Protein AF-A0A2N1M4C9-F1 (afdb_monomer)

Structure (mmCIF, N/CA/C/O backbone):
data_AF-A0A2N1M4C9-F1
#
_entry.id   AF-A0A2N1M4C9-F1
#
loop_
_atom_site.group_PDB
_atom_site.id
_atom_site.type_symbol
_atom_site.label_atom_id
_atom_site.label_alt_id
_atom_site.label_comp_id
_atom_site.label_asym_id
_atom_site.label_entity_id
_atom_site.label_seq_id
_atom_site.pdbx_PDB_ins_code
_atom_site.Cartn_x
_atom_site.Cartn_y
_atom_site.Cartn_z
_atom_site.occupancy
_atom_site.B_iso_or_equiv
_atom_site.auth_seq_id
_atom_site.auth_comp_id
_atom_site.auth_asym_id
_atom_site.auth_atom_id
_atom_site.pdbx_PDB_model_num
ATOM 1 N N .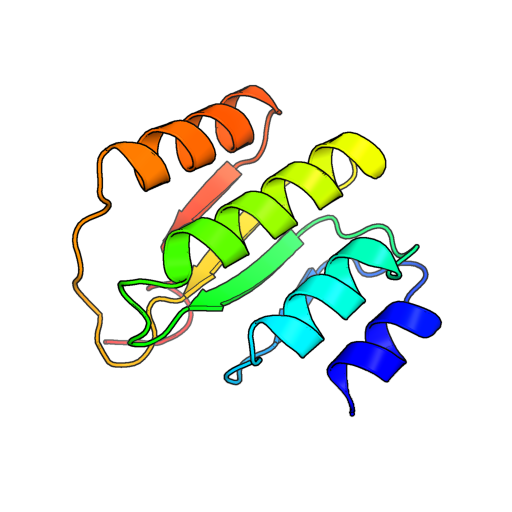 GLN A 1 1 ? -10.123 7.154 -13.883 1.00 76.69 1 GLN A N 1
ATOM 2 C CA . GLN A 1 1 ? -11.434 7.611 -13.347 1.00 76.69 1 GLN A CA 1
ATOM 3 C C . GLN A 1 1 ? -11.955 6.697 -12.237 1.00 76.69 1 GLN A C 1
ATOM 5 O O . GLN A 1 1 ? -12.264 7.217 -11.176 1.00 76.69 1 GLN A O 1
ATOM 10 N N . LEU A 1 2 ? -11.979 5.369 -12.429 1.00 88.06 2 LEU A N 1
ATOM 11 C CA . LEU A 1 2 ? -12.480 4.394 -11.443 1.00 88.06 2 LEU A CA 1
ATOM 12 C C . LEU A 1 2 ? -11.906 4.570 -10.025 1.00 88.06 2 LEU A C 1
ATOM 14 O O . LEU A 1 2 ? -12.661 4.720 -9.073 1.00 88.06 2 LEU A O 1
ATOM 18 N N . VAL A 1 3 ? -10.580 4.605 -9.890 1.00 89.69 3 VAL A N 1
ATOM 19 C CA . VAL A 1 3 ? -9.898 4.687 -8.586 1.00 89.69 3 VAL A CA 1
ATOM 20 C C . VAL A 1 3 ? -10.243 5.976 -7.832 1.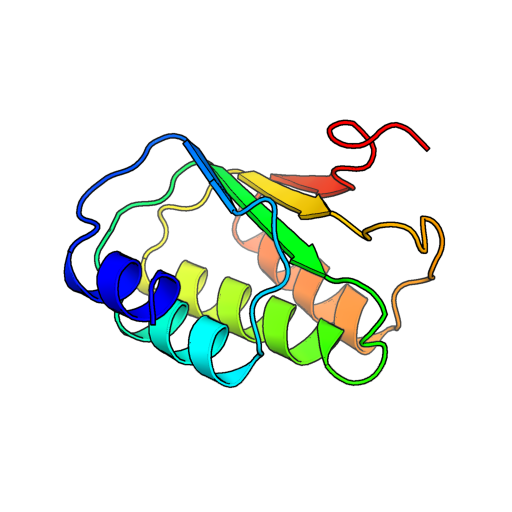00 89.69 3 VAL A C 1
ATOM 22 O O . VAL A 1 3 ? -10.482 5.950 -6.630 1.00 89.69 3 VAL A O 1
ATOM 25 N N . LYS A 1 4 ? -10.386 7.100 -8.544 1.00 91.19 4 LYS A N 1
ATOM 26 C CA . LYS A 1 4 ? -10.842 8.366 -7.948 1.00 91.19 4 LYS A CA 1
ATOM 27 C C . LYS A 1 4 ? -12.285 8.264 -7.450 1.00 91.19 4 LYS A C 1
ATOM 29 O O . LYS A 1 4 ? -12.579 8.713 -6.348 1.00 91.19 4 LYS A O 1
ATOM 34 N N . THR A 1 5 ? -13.165 7.628 -8.227 1.00 91.31 5 THR A N 1
ATOM 35 C CA . THR A 1 5 ? -14.544 7.350 -7.803 1.00 91.31 5 THR A CA 1
ATOM 36 C C . THR A 1 5 ? -14.571 6.469 -6.558 1.00 91.31 5 THR A C 1
ATOM 38 O O . THR A 1 5 ? -15.275 6.802 -5.611 1.00 91.31 5 THR A O 1
ATOM 41 N N . LEU A 1 6 ? -13.766 5.402 -6.501 1.00 90.25 6 LEU A N 1
ATOM 42 C CA . LEU A 1 6 ? -13.637 4.588 -5.289 1.00 90.25 6 LEU A CA 1
ATOM 43 C C . LEU A 1 6 ? -13.197 5.450 -4.100 1.00 90.25 6 LEU A C 1
ATOM 45 O O . LEU A 1 6 ? -13.854 5.421 -3.069 1.00 90.25 6 LEU A O 1
ATOM 49 N N . GLY A 1 7 ? -12.177 6.295 -4.261 1.00 89.50 7 GLY A N 1
ATOM 50 C CA . GLY A 1 7 ? -11.723 7.199 -3.199 1.00 89.50 7 GLY A CA 1
ATOM 51 C C . GLY A 1 7 ? -12.829 8.111 -2.653 1.00 89.50 7 GLY A C 1
ATOM 52 O O . GLY A 1 7 ? -12.870 8.378 -1.460 1.00 89.50 7 GLY A O 1
ATOM 53 N N . ASN A 1 8 ? -13.779 8.534 -3.484 1.00 92.56 8 ASN A N 1
ATOM 54 C CA . ASN A 1 8 ? -14.862 9.414 -3.041 1.00 92.56 8 ASN A CA 1
ATOM 55 C C . ASN A 1 8 ? -15.988 8.695 -2.281 1.00 92.56 8 ASN A C 1
ATOM 57 O O . ASN A 1 8 ? -16.678 9.333 -1.488 1.00 92.56 8 ASN A O 1
ATOM 61 N N . TYR A 1 9 ? -16.203 7.400 -2.535 1.00 91.00 9 TYR A N 1
ATOM 62 C CA . TYR A 1 9 ? -17.403 6.684 -2.075 1.00 91.00 9 TYR A CA 1
ATOM 63 C C . TYR A 1 9 ? -17.123 5.458 -1.197 1.00 91.00 9 TYR A C 1
ATOM 65 O O . TYR A 1 9 ? -18.051 4.921 -0.589 1.00 91.00 9 TYR A O 1
ATOM 73 N N . LEU A 1 10 ? -15.875 4.992 -1.112 1.00 89.81 10 LEU A N 1
ATOM 74 C CA . LEU A 1 10 ? -15.521 3.850 -0.275 1.00 89.81 10 LEU A CA 1
ATOM 75 C C . LEU A 1 10 ? -15.596 4.242 1.208 1.00 89.81 10 LEU A C 1
ATOM 77 O O . LEU A 1 10 ? -14.845 5.103 1.655 1.00 89.81 10 LEU A O 1
ATOM 81 N N . ASN A 1 11 ? -16.470 3.584 1.976 1.00 84.38 11 ASN A N 1
ATOM 82 C CA . ASN A 1 11 ? -16.645 3.837 3.417 1.00 84.38 11 ASN A CA 1
ATOM 83 C C . ASN A 1 11 ? -16.072 2.720 4.304 1.00 84.38 11 ASN A C 1
ATOM 85 O O . ASN A 1 11 ? -15.524 2.977 5.375 1.00 84.38 11 ASN A O 1
ATOM 89 N N . PHE A 1 12 ? -16.180 1.466 3.876 1.00 84.00 12 PHE A N 1
ATOM 90 C CA . PHE A 1 12 ? -15.585 0.328 4.570 1.00 84.00 12 PHE A CA 1
ATOM 91 C C . PHE A 1 12 ? -15.372 -0.803 3.579 1.00 84.00 12 PHE A C 1
ATOM 93 O O . PHE A 1 12 ? -16.304 -1.175 2.866 1.00 84.00 12 PHE A O 1
ATOM 100 N N . VAL A 1 13 ? -14.165 -1.359 3.568 1.00 86.00 13 VAL A N 1
ATOM 101 C CA . VAL A 1 13 ? -13.854 -2.587 2.844 1.00 86.00 13 VAL A CA 1
ATOM 102 C C . VAL A 1 13 ? -12.864 -3.391 3.676 1.00 86.00 13 VAL A C 1
ATOM 104 O O . VAL A 1 13 ? -11.787 -2.919 4.031 1.00 86.00 13 VAL A O 1
ATOM 107 N N . GLU A 1 14 ? -13.227 -4.633 3.984 1.00 89.00 14 GLU A N 1
ATOM 108 C CA . GLU A 1 14 ? -12.340 -5.536 4.716 1.00 89.00 14 GLU A CA 1
ATOM 109 C C . GLU A 1 14 ? -11.110 -5.923 3.882 1.00 89.00 14 GLU A C 1
ATOM 111 O O . GLU A 1 14 ? -9.996 -5.970 4.404 1.00 89.00 14 GLU A O 1
ATOM 116 N N . TYR A 1 15 ? -11.308 -6.126 2.580 1.00 90.50 15 TYR A N 1
ATOM 117 C CA . TYR A 1 15 ? -10.275 -6.529 1.637 1.00 90.50 15 TYR A CA 1
ATOM 118 C C . TYR A 1 15 ? -10.396 -5.772 0.316 1.00 90.50 15 TYR A C 1
ATOM 120 O O . TYR A 1 15 ? -11.371 -5.957 -0.412 1.00 90.50 15 TYR A O 1
ATOM 128 N N . LEU A 1 16 ? -9.411 -4.929 0.008 1.00 91.19 16 LEU A N 1
ATOM 129 C CA . LEU A 1 16 ? -9.318 -4.241 -1.275 1.00 91.19 16 LEU A CA 1
ATOM 130 C C . LEU A 1 16 ? -8.113 -4.764 -2.053 1.00 91.19 16 LEU A C 1
ATOM 132 O O . LEU A 1 16 ? -6.973 -4.631 -1.611 1.00 91.19 16 LEU A O 1
ATOM 136 N N . PHE A 1 17 ? -8.371 -5.306 -3.237 1.00 88.81 17 PHE A N 1
ATOM 137 C CA . PHE A 1 17 ? -7.345 -5.624 -4.219 1.00 88.81 17 PHE A CA 1
ATOM 138 C C . PHE A 1 17 ? -7.756 -5.014 -5.556 1.00 88.81 17 PHE A C 1
ATOM 140 O O . PHE A 1 17 ? -8.859 -5.261 -6.042 1.00 88.81 17 PHE A O 1
ATOM 147 N N . LEU A 1 18 ? -6.891 -4.162 -6.099 1.00 84.50 18 LEU A N 1
ATOM 148 C CA . LEU A 1 18 ? -7.068 -3.551 -7.409 1.00 84.50 18 LEU A CA 1
ATOM 149 C C . LEU A 1 18 ? -6.035 -4.181 -8.339 1.00 84.50 18 LEU A C 1
ATOM 151 O O . LEU A 1 18 ? -4.888 -3.748 -8.373 1.00 84.50 18 LEU A O 1
ATOM 155 N N . ASP A 1 19 ? -6.459 -5.238 -9.026 1.00 83.19 19 ASP A N 1
ATOM 156 C CA . ASP A 1 19 ? -5.617 -6.065 -9.895 1.00 83.19 19 ASP A CA 1
ATOM 157 C C . ASP A 1 19 ? -5.413 -5.427 -11.277 1.00 83.19 19 ASP A C 1
ATOM 159 O O . ASP A 1 19 ? -5.857 -5.920 -12.313 1.00 83.19 19 ASP A O 1
ATOM 163 N N . PHE A 1 20 ? -4.889 -4.207 -11.271 1.00 83.88 20 PHE A N 1
ATOM 164 C CA . PHE A 1 20 ? -4.551 -3.449 -12.466 1.00 83.88 20 PHE A CA 1
ATOM 165 C C . PHE A 1 20 ? -3.616 -2.298 -12.094 1.00 83.88 20 PHE A C 1
ATOM 167 O O . PHE A 1 20 ? -3.639 -1.793 -10.970 1.00 83.88 20 PHE A O 1
ATOM 174 N N . HIS A 1 21 ? -2.832 -1.833 -13.066 1.00 84.31 21 HIS A N 1
ATOM 175 C CA . HIS A 1 21 ? -1.962 -0.677 -12.884 1.00 84.31 21 HIS A CA 1
ATOM 176 C C . HIS A 1 21 ? -2.766 0.608 -12.599 1.00 84.31 21 HIS A C 1
ATOM 178 O O . HIS A 1 21 ? -3.719 0.945 -13.311 1.00 84.31 21 HIS A O 1
ATOM 184 N N . ILE A 1 22 ? -2.357 1.346 -11.565 1.00 89.00 22 ILE A N 1
ATOM 185 C CA . ILE A 1 22 ? -2.934 2.633 -11.170 1.00 89.00 22 ILE A CA 1
ATOM 186 C C . ILE A 1 22 ? -1.834 3.678 -11.260 1.00 89.00 22 ILE A C 1
ATOM 188 O O . ILE A 1 22 ? -0.872 3.594 -10.508 1.00 89.00 22 ILE A O 1
ATOM 192 N N . ASP A 1 23 ? -2.025 4.693 -12.100 1.00 90.50 23 ASP A N 1
ATOM 193 C CA . ASP A 1 23 ? -1.077 5.799 -12.202 1.00 90.50 23 ASP A CA 1
ATOM 194 C C . ASP A 1 23 ? -0.912 6.538 -10.861 1.00 90.50 23 ASP A C 1
ATOM 196 O O . ASP A 1 23 ? -1.870 6.689 -10.087 1.00 90.50 23 ASP A O 1
ATOM 200 N N . LEU A 1 24 ? 0.291 7.063 -10.616 1.00 91.56 24 LEU A N 1
ATOM 201 C CA . LEU A 1 24 ? 0.656 7.696 -9.349 1.00 91.56 24 LEU A CA 1
ATOM 202 C C . LEU A 1 24 ? -0.306 8.824 -8.932 1.00 91.56 24 LEU A C 1
ATOM 204 O O . LEU A 1 24 ? -0.661 8.927 -7.758 1.00 91.56 24 LEU A O 1
ATOM 208 N N . PHE A 1 25 ? -0.797 9.638 -9.875 1.00 93.44 25 PHE A N 1
ATOM 209 C CA . PHE A 1 25 ? -1.732 10.729 -9.570 1.00 93.44 25 PHE A CA 1
ATOM 210 C C . PHE A 1 25 ? -3.104 10.213 -9.127 1.00 93.44 25 PHE A C 1
ATOM 212 O O . PHE A 1 25 ? -3.730 10.768 -8.218 1.00 93.44 25 PHE A O 1
ATOM 219 N N . SER A 1 26 ? -3.616 9.165 -9.771 1.00 93.69 26 SER A N 1
ATOM 220 C CA . SER A 1 26 ? -4.854 8.508 -9.350 1.00 93.69 26 SER A CA 1
ATOM 221 C C . SER A 1 26 ? -4.692 7.808 -8.000 1.00 93.69 26 SER A C 1
ATOM 223 O O . SER A 1 26 ? -5.617 7.862 -7.186 1.00 93.69 26 SER A O 1
ATOM 225 N N . PHE A 1 27 ? -3.530 7.208 -7.740 1.00 94.00 27 PHE A N 1
ATOM 226 C CA . PHE A 1 27 ? -3.210 6.554 -6.472 1.00 94.00 27 PHE A CA 1
ATOM 227 C C . PHE A 1 27 ? -3.088 7.552 -5.312 1.00 94.00 27 PHE A C 1
ATOM 229 O O . PHE A 1 27 ? -3.687 7.368 -4.248 1.00 94.00 27 PHE A O 1
ATOM 236 N N . GLU A 1 28 ? -2.386 8.664 -5.532 1.00 95.25 28 GLU A N 1
ATOM 237 C CA . GLU A 1 28 ? -2.308 9.778 -4.588 1.00 95.25 28 GLU A CA 1
ATOM 238 C C . GLU A 1 28 ? -3.705 10.331 -4.282 1.00 95.25 28 GLU A C 1
ATOM 240 O O . GLU A 1 28 ? -4.069 10.533 -3.122 1.00 95.25 28 GLU A O 1
ATOM 245 N N . TYR A 1 29 ? -4.521 10.558 -5.316 1.00 96.00 29 TYR A N 1
ATOM 246 C CA . TYR A 1 29 ? -5.882 11.047 -5.119 1.00 96.00 2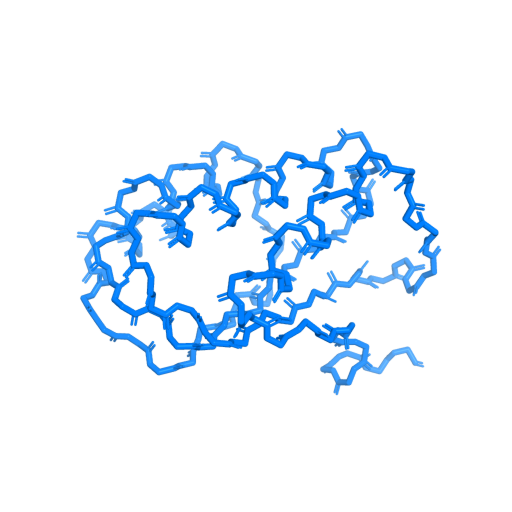9 TYR A CA 1
ATOM 247 C C . TYR A 1 29 ? -6.700 10.077 -4.263 1.00 96.00 29 TYR A C 1
ATOM 249 O O . TYR A 1 29 ? -7.404 10.511 -3.352 1.00 96.00 29 TYR A O 1
ATOM 257 N N . PHE A 1 30 ? -6.608 8.775 -4.536 1.00 94.62 30 PHE A N 1
ATOM 258 C CA . PHE A 1 30 ? -7.308 7.761 -3.756 1.00 94.62 30 PHE A CA 1
ATOM 259 C C . PHE A 1 30 ? -6.878 7.779 -2.293 1.00 94.62 30 PHE A C 1
ATOM 261 O O . PHE A 1 30 ? -7.729 7.925 -1.424 1.00 94.62 30 PHE A O 1
ATOM 268 N N . THR A 1 31 ? -5.579 7.711 -2.011 1.00 94.00 31 THR A N 1
ATOM 269 C CA . THR A 1 31 ? -5.065 7.688 -0.630 1.00 94.00 31 THR A CA 1
ATOM 270 C C . THR A 1 31 ? -5.376 8.960 0.155 1.00 94.00 31 THR A C 1
ATOM 272 O O . THR A 1 31 ? -5.557 8.893 1.365 1.00 94.00 31 THR A O 1
ATOM 275 N N . LYS A 1 32 ? -5.494 10.115 -0.510 1.00 93.44 32 LYS A N 1
ATOM 276 C CA . LYS A 1 32 ? -5.880 11.379 0.139 1.00 93.44 32 LYS A CA 1
ATOM 277 C C . LYS A 1 32 ? -7.379 11.514 0.406 1.00 93.44 32 LYS A C 1
ATOM 279 O O . LYS A 1 32 ? -7.757 12.174 1.370 1.00 93.44 32 LYS A O 1
ATOM 284 N N . ASN A 1 33 ? -8.230 10.971 -0.465 1.00 93.12 33 ASN A N 1
ATOM 285 C CA . ASN A 1 33 ? -9.679 11.211 -0.409 1.00 93.12 33 ASN A CA 1
ATOM 286 C C . ASN A 1 33 ? -10.477 10.026 0.145 1.00 93.12 33 ASN A C 1
ATOM 288 O O . ASN A 1 33 ? -11.575 10.238 0.658 1.00 93.12 33 ASN A O 1
ATOM 292 N N . CYS A 1 34 ? -9.932 8.807 0.075 1.00 90.88 34 CYS A N 1
ATOM 293 C CA . CYS A 1 34 ? -10.564 7.602 0.597 1.00 90.88 34 CYS A CA 1
ATOM 294 C C . CYS A 1 34 ? -10.787 7.735 2.100 1.00 90.88 34 CYS A C 1
ATOM 296 O O . CYS A 1 34 ? -9.857 7.653 2.893 1.00 90.88 34 CYS A O 1
ATOM 298 N N . ARG A 1 35 ? -12.049 7.904 2.500 1.00 85.19 35 ARG A N 1
ATOM 299 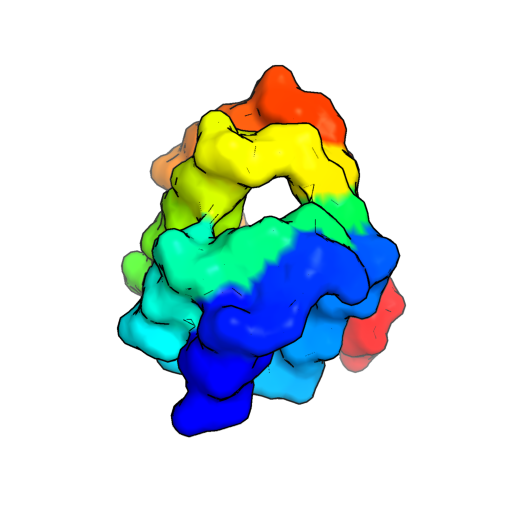C CA . ARG A 1 35 ? -12.464 7.866 3.913 1.00 85.19 35 ARG A CA 1
ATOM 300 C C . ARG A 1 35 ? -12.719 6.448 4.407 1.00 85.19 35 ARG A C 1
ATOM 302 O O . ARG A 1 35 ? -13.050 6.258 5.575 1.00 85.19 35 ARG A O 1
ATOM 309 N N . GLY A 1 36 ? -12.594 5.474 3.512 1.00 81.44 36 GLY A N 1
ATOM 310 C CA . GLY A 1 36 ? -12.876 4.087 3.794 1.00 81.44 36 GLY A CA 1
ATOM 311 C C . GLY A 1 36 ? -11.871 3.501 4.764 1.00 81.44 36 GLY A C 1
ATOM 312 O O . GLY A 1 36 ? -10.678 3.741 4.627 1.00 81.44 36 GLY A O 1
ATOM 313 N N . ASN A 1 37 ? -12.345 2.706 5.720 1.00 86.50 37 ASN A N 1
ATOM 314 C CA . ASN A 1 37 ? -11.469 1.893 6.559 1.00 86.50 37 ASN A CA 1
ATOM 315 C C . ASN A 1 37 ? -11.058 0.637 5.784 1.00 86.50 37 ASN A C 1
ATOM 317 O O . ASN A 1 37 ? -11.900 -0.232 5.541 1.00 86.50 37 ASN A O 1
ATOM 321 N N . LEU A 1 38 ? -9.783 0.556 5.404 1.00 91.88 38 LEU A N 1
ATOM 322 C CA . LEU A 1 38 ? -9.194 -0.593 4.720 1.00 91.88 38 LEU A CA 1
ATOM 323 C C . LEU A 1 38 ? -8.444 -1.448 5.736 1.00 91.88 38 LEU A C 1
ATOM 325 O O . LEU A 1 38 ? -7.452 -0.994 6.290 1.00 91.88 38 LEU A O 1
ATOM 329 N N . LYS A 1 39 ? -8.876 -2.693 5.973 1.00 93.00 39 LYS A N 1
ATOM 330 C CA . LYS A 1 39 ? -8.125 -3.611 6.854 1.00 93.00 39 LYS A CA 1
ATOM 331 C C . LYS A 1 39 ? -6.982 -4.309 6.121 1.00 93.00 39 LYS A C 1
ATOM 333 O O . LYS A 1 39 ? -5.876 -4.405 6.657 1.00 93.00 39 LYS A O 1
ATOM 338 N N . LYS A 1 40 ? -7.249 -4.796 4.909 1.00 93.38 40 LYS A N 1
ATOM 339 C CA . LYS A 1 40 ? -6.267 -5.427 4.024 1.00 93.38 40 LYS A CA 1
ATOM 340 C C . LYS A 1 40 ? -6.306 -4.750 2.661 1.00 93.38 40 LYS A C 1
ATOM 342 O O . LYS A 1 40 ? -7.374 -4.634 2.060 1.00 93.38 40 LYS A O 1
ATOM 347 N N . TRP A 1 41 ? -5.143 -4.322 2.189 1.00 93.12 41 TRP A N 1
ATOM 348 C CA . TRP A 1 41 ? -4.987 -3.666 0.898 1.00 93.12 41 TRP A CA 1
ATOM 349 C C . TRP A 1 41 ? -3.832 -4.303 0.136 1.00 93.12 41 TRP A C 1
ATOM 351 O O . TRP A 1 41 ? -2.744 -4.447 0.688 1.00 93.12 41 TRP A O 1
ATOM 361 N N . ILE A 1 42 ? -4.068 -4.705 -1.110 1.00 90.81 42 ILE A N 1
ATOM 362 C CA . ILE A 1 42 ? -2.995 -5.077 -2.031 1.00 90.81 42 ILE A CA 1
ATOM 363 C C . ILE A 1 42 ? -2.859 -4.011 -3.104 1.00 90.81 42 ILE A C 1
ATOM 365 O O . ILE A 1 42 ? -3.850 -3.614 -3.725 1.00 90.81 42 ILE A O 1
ATOM 369 N N . ILE A 1 43 ? -1.621 -3.569 -3.293 1.00 89.44 43 ILE A N 1
ATOM 370 C CA . ILE A 1 43 ? -1.237 -2.581 -4.294 1.00 89.44 43 ILE A CA 1
ATOM 371 C C . ILE A 1 43 ? -0.417 -3.250 -5.383 1.00 89.44 43 ILE A C 1
ATOM 373 O O . ILE A 1 43 ? 0.373 -4.149 -5.106 1.00 89.44 43 ILE A O 1
ATOM 377 N N . TYR A 1 44 ? -0.612 -2.783 -6.607 1.00 86.06 44 TYR A N 1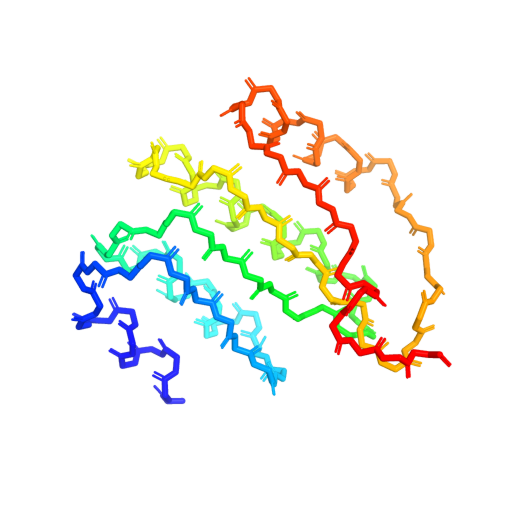
ATOM 378 C CA . TYR A 1 44 ? 0.112 -3.243 -7.775 1.00 86.06 44 TYR A CA 1
ATOM 379 C C . TYR A 1 44 ? 1.170 -2.202 -8.150 1.00 86.06 44 TYR A C 1
ATOM 381 O O . TYR A 1 44 ? 0.829 -1.051 -8.424 1.00 86.06 44 TYR A O 1
ATOM 389 N N . ILE A 1 45 ? 2.445 -2.592 -8.100 1.00 81.44 45 ILE A N 1
ATOM 390 C CA . ILE A 1 45 ? 3.610 -1.756 -8.407 1.00 81.44 45 ILE A CA 1
ATOM 391 C C . ILE A 1 45 ? 4.443 -2.498 -9.464 1.00 81.44 45 ILE A C 1
ATOM 393 O O . ILE A 1 45 ? 5.322 -3.289 -9.132 1.00 81.44 45 ILE A O 1
ATOM 397 N N . GLU A 1 46 ? 4.160 -2.251 -10.742 1.00 74.31 46 GLU A N 1
ATOM 398 C CA . GLU A 1 46 ? 4.875 -2.847 -11.881 1.00 74.31 46 GLU A CA 1
ATOM 399 C C . GLU A 1 46 ? 5.813 -1.829 -12.526 1.00 74.31 46 GLU A C 1
ATOM 401 O O . GLU A 1 46 ? 5.378 -0.725 -12.828 1.00 74.31 46 GLU A O 1
ATOM 406 N N . GLY A 1 47 ? 7.071 -2.206 -12.783 1.00 65.00 47 GLY A N 1
ATOM 407 C CA . GLY A 1 47 ? 7.967 -1.527 -13.737 1.00 65.00 47 GLY A CA 1
ATOM 408 C C . GLY A 1 47 ? 8.383 -0.079 -13.430 1.00 65.00 47 GLY A C 1
ATOM 409 O O . GLY A 1 47 ? 9.206 0.475 -14.151 1.00 65.00 47 GLY A O 1
ATOM 410 N N . GLU A 1 48 ? 7.859 0.548 -12.378 1.00 64.94 48 GLU A N 1
ATOM 411 C CA . GLU A 1 48 ? 8.115 1.958 -12.074 1.00 64.94 48 GLU A CA 1
ATOM 412 C C . GLU A 1 48 ? 9.198 2.134 -11.002 1.00 64.94 48 GLU A C 1
ATOM 414 O O . GLU A 1 48 ? 8.905 2.672 -9.937 1.00 64.94 48 GLU A O 1
ATOM 419 N N . GLU A 1 49 ? 10.436 1.680 -11.256 1.00 70.25 49 GLU A N 1
ATOM 420 C CA . GLU A 1 49 ? 11.581 1.787 -10.319 1.00 70.25 49 GLU A CA 1
ATOM 421 C C . GLU A 1 49 ? 11.662 3.149 -9.613 1.00 70.25 49 GLU A C 1
ATOM 423 O O . GLU A 1 49 ? 11.771 3.208 -8.387 1.00 70.25 49 GLU A O 1
ATOM 428 N N . ASP A 1 50 ? 11.494 4.231 -10.373 1.00 78.06 50 ASP A N 1
ATOM 429 C CA . ASP A 1 50 ? 11.566 5.600 -9.861 1.00 78.06 50 ASP A CA 1
ATOM 430 C C . ASP A 1 50 ? 10.347 6.021 -9.017 1.00 78.06 50 ASP A C 1
ATOM 432 O O . ASP A 1 50 ? 10.455 6.931 -8.195 1.00 78.06 50 ASP A O 1
ATOM 436 N N . LEU A 1 51 ? 9.184 5.379 -9.187 1.00 87.75 51 LEU A N 1
ATOM 437 C CA . LEU A 1 51 ? 7.917 5.791 -8.559 1.00 87.75 51 LEU A CA 1
ATOM 438 C C . LEU A 1 51 ? 7.471 4.874 -7.418 1.00 87.75 51 LEU A C 1
ATOM 440 O O . LEU A 1 51 ? 6.663 5.289 -6.584 1.00 87.75 51 LEU A O 1
ATOM 444 N N . ARG A 1 52 ? 8.010 3.652 -7.319 1.00 89.75 52 ARG A N 1
ATOM 445 C CA . ARG A 1 52 ? 7.696 2.684 -6.248 1.00 89.75 52 ARG A CA 1
ATOM 446 C C . ARG A 1 52 ? 7.753 3.311 -4.855 1.00 89.75 52 ARG A C 1
ATOM 448 O O . ARG A 1 52 ? 6.838 3.145 -4.043 1.00 89.75 52 ARG A O 1
ATOM 455 N N . LYS A 1 53 ? 8.804 4.099 -4.608 1.00 91.94 53 LYS A N 1
ATOM 456 C CA . LYS A 1 53 ? 9.001 4.859 -3.370 1.00 91.94 53 LYS A CA 1
ATOM 457 C C . LYS A 1 53 ? 7.806 5.759 -3.054 1.00 91.94 53 LYS A C 1
ATOM 459 O O . LYS A 1 53 ? 7.406 5.861 -1.895 1.00 91.94 53 LYS A O 1
ATOM 464 N N . ASP A 1 54 ? 7.228 6.413 -4.052 1.00 94.75 54 ASP A N 1
ATOM 465 C CA . ASP A 1 54 ? 6.118 7.338 -3.851 1.00 94.75 54 ASP A CA 1
ATOM 466 C C . ASP A 1 54 ? 4.798 6.609 -3.572 1.00 94.75 54 ASP A C 1
ATOM 468 O O . ASP A 1 54 ? 4.086 7.018 -2.651 1.00 94.75 54 ASP A O 1
ATOM 472 N N . T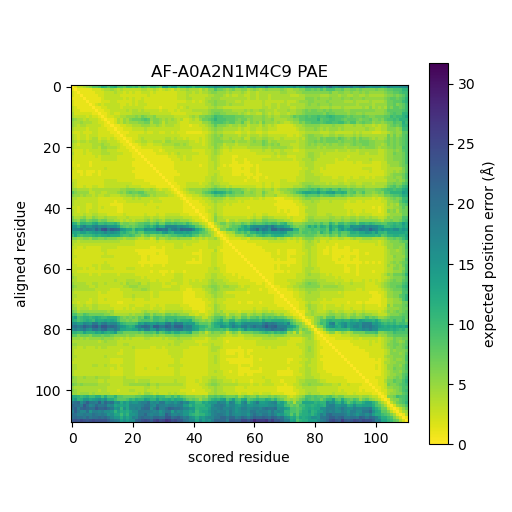YR A 1 55 ? 4.518 5.466 -4.213 1.00 93.94 55 TYR A N 1
ATOM 473 C CA . TYR A 1 55 ? 3.385 4.613 -3.809 1.00 93.94 55 TYR A CA 1
ATOM 474 C C . TYR A 1 55 ? 3.493 4.198 -2.340 1.00 93.94 55 TYR A C 1
ATOM 476 O O . TYR A 1 55 ? 2.537 4.365 -1.577 1.00 93.94 55 TYR A O 1
ATOM 484 N N . LEU A 1 56 ? 4.669 3.724 -1.913 1.00 94.19 56 LEU A N 1
ATOM 485 C CA . LEU A 1 56 ? 4.914 3.336 -0.522 1.00 94.19 56 LEU A CA 1
ATOM 486 C C . LEU A 1 56 ? 4.709 4.513 0.443 1.00 94.19 56 LEU A C 1
ATOM 488 O O . LEU A 1 56 ? 4.078 4.348 1.491 1.00 94.19 56 LEU A O 1
ATOM 492 N N . LYS A 1 57 ? 5.176 5.721 0.092 1.00 96.00 57 LYS A N 1
ATOM 493 C CA . LYS A 1 57 ? 4.918 6.932 0.891 1.00 96.00 57 LYS A CA 1
ATOM 494 C C . LYS A 1 57 ? 3.429 7.234 1.005 1.00 96.00 57 LYS A C 1
ATOM 496 O O . LYS A 1 57 ? 2.974 7.593 2.091 1.00 96.00 57 LYS A O 1
ATOM 501 N N . TYR A 1 58 ? 2.667 7.109 -0.079 1.00 96.00 58 TYR A N 1
ATOM 502 C CA . TYR A 1 58 ? 1.230 7.369 -0.050 1.00 96.00 58 TYR A CA 1
ATOM 503 C C . TYR A 1 58 ? 0.481 6.365 0.826 1.00 96.00 58 TYR A C 1
ATOM 505 O O . TYR A 1 58 ? -0.374 6.778 1.611 1.00 96.00 58 TYR A O 1
ATOM 513 N N . VAL A 1 59 ? 0.859 5.083 0.795 1.00 95.12 59 VAL A N 1
ATOM 514 C CA . VAL A 1 59 ? 0.322 4.085 1.733 1.00 95.12 59 VAL A CA 1
ATOM 515 C C . VAL A 1 59 ? 0.694 4.422 3.178 1.00 95.12 59 VAL A C 1
ATOM 517 O O . VAL A 1 59 ? -0.164 4.389 4.059 1.00 95.12 59 VAL A O 1
ATOM 520 N N . ASN A 1 60 ? 1.947 4.808 3.426 1.00 95.44 60 ASN A N 1
ATOM 521 C CA . ASN A 1 60 ? 2.410 5.200 4.757 1.00 95.44 60 ASN A CA 1
ATOM 522 C C . ASN A 1 60 ? 1.627 6.403 5.308 1.00 95.44 60 ASN A C 1
ATOM 524 O O . ASN A 1 60 ? 1.170 6.394 6.449 1.00 95.44 60 ASN A O 1
ATOM 528 N N . ASN A 1 61 ? 1.410 7.428 4.485 1.00 93.81 61 ASN A N 1
ATOM 529 C CA . ASN A 1 61 ? 0.635 8.603 4.872 1.00 93.81 61 ASN A CA 1
ATOM 530 C C . ASN A 1 61 ? -0.840 8.268 5.110 1.00 93.81 61 ASN A C 1
ATOM 532 O O . ASN A 1 61 ? -1.411 8.735 6.095 1.00 93.81 61 ASN A O 1
ATOM 536 N N . TYR A 1 62 ? -1.437 7.430 4.258 1.00 93.69 62 TYR A N 1
ATOM 537 C CA . TYR A 1 62 ? -2.786 6.917 4.478 1.00 93.69 62 TYR A CA 1
ATOM 538 C C . TYR A 1 62 ? -2.883 6.209 5.838 1.00 93.69 62 TYR A C 1
ATOM 540 O O . TYR A 1 62 ? -3.770 6.524 6.630 1.00 93.69 62 TYR A O 1
ATOM 548 N N . GLN A 1 63 ? -1.934 5.329 6.179 1.00 93.75 63 GLN A N 1
ATOM 549 C CA . GLN A 1 63 ? -1.957 4.655 7.477 1.00 93.75 63 GLN A CA 1
ATOM 550 C C . GLN A 1 63 ? -1.840 5.630 8.651 1.00 93.75 63 GLN A C 1
ATOM 552 O O . GLN A 1 63 ? -2.582 5.490 9.620 1.00 93.75 63 GLN A O 1
ATOM 557 N N . LYS A 1 64 ? -0.966 6.638 8.571 1.00 91.38 64 LYS A N 1
ATOM 558 C CA . LYS A 1 64 ? -0.819 7.640 9.642 1.00 91.38 64 LYS A CA 1
ATOM 559 C C . LYS A 1 64 ? -2.115 8.400 9.930 1.00 91.38 64 LYS A C 1
ATOM 561 O O . LYS A 1 64 ? -2.342 8.800 11.067 1.00 91.38 64 LYS A O 1
ATOM 566 N N . VAL A 1 65 ? -2.953 8.603 8.912 1.00 90.62 65 VAL A N 1
ATOM 567 C CA . VAL A 1 65 ? -4.238 9.306 9.039 1.00 90.62 65 VAL A CA 1
ATOM 568 C C . VAL A 1 65 ? -5.357 8.364 9.485 1.00 90.62 65 VAL A C 1
ATOM 570 O O . VAL A 1 65 ? -6.127 8.708 10.378 1.00 90.62 65 VAL A O 1
ATOM 573 N N . HIS A 1 66 ? -5.463 7.186 8.869 1.00 89.69 66 HIS A N 1
ATOM 574 C CA . HIS A 1 66 ? -6.616 6.300 9.047 1.00 89.69 66 HIS A CA 1
ATOM 575 C C . HIS A 1 66 ? -6.413 5.234 10.126 1.00 89.69 66 HIS A C 1
ATOM 577 O O . HIS A 1 66 ? -7.391 4.780 10.717 1.00 89.69 66 HIS A O 1
ATOM 583 N N . ASN A 1 67 ? -5.169 4.812 10.368 1.00 91.56 67 ASN A N 1
ATOM 584 C CA . ASN A 1 67 ? -4.775 3.781 11.334 1.00 91.56 67 ASN A CA 1
ATOM 585 C C . ASN A 1 67 ? -5.639 2.501 11.272 1.00 91.56 67 ASN A C 1
ATOM 587 O O . ASN A 1 67 ? -5.912 1.840 12.280 1.00 91.56 67 ASN A O 1
ATOM 591 N N . SER A 1 68 ? -6.125 2.171 10.075 1.00 92.12 68 SER A N 1
ATOM 592 C CA . SER A 1 68 ? -7.077 1.080 9.850 1.00 92.12 68 SER A CA 1
ATOM 593 C C . SER A 1 68 ? -6.427 -0.124 9.174 1.00 92.12 68 SER A C 1
ATOM 595 O O . SER A 1 68 ? -6.871 -1.255 9.398 1.00 92.12 68 SER A O 1
ATOM 597 N N . LEU A 1 69 ? -5.331 0.095 8.437 1.00 94.06 69 LEU A N 1
ATOM 598 C CA . LEU A 1 69 ? -4.625 -0.944 7.703 1.00 94.06 69 LEU A CA 1
ATOM 599 C C . LEU A 1 69 ? -3.882 -1.862 8.669 1.00 94.06 69 LEU A C 1
ATOM 601 O O . LEU A 1 69 ? -3.179 -1.412 9.575 1.00 94.06 69 LEU A O 1
ATOM 605 N N . LYS A 1 70 ? -4.061 -3.167 8.471 1.00 94.38 70 LYS A N 1
ATOM 606 C CA . LYS A 1 70 ? -3.373 -4.239 9.205 1.00 94.38 70 LYS A CA 1
ATOM 607 C C . LYS A 1 70 ? -2.495 -5.076 8.297 1.00 94.38 70 LYS A C 1
ATOM 609 O O . LYS A 1 70 ? -1.506 -5.638 8.756 1.00 94.38 70 LYS A O 1
ATOM 614 N N . ILE A 1 71 ? -2.867 -5.173 7.025 1.00 93.88 71 ILE A N 1
ATOM 615 C CA . ILE A 1 71 ? -2.179 -6.003 6.051 1.00 93.88 71 ILE A CA 1
ATOM 616 C C . ILE A 1 71 ? -1.972 -5.213 4.762 1.00 93.88 71 ILE A C 1
ATOM 618 O O . ILE A 1 71 ? -2.944 -4.727 4.181 1.00 93.88 71 ILE A O 1
ATOM 622 N N . LEU A 1 72 ? -0.724 -5.156 4.301 1.00 93.94 72 LEU A N 1
ATOM 623 C CA . LEU A 1 72 ? -0.347 -4.614 3.001 1.00 93.94 72 LEU A CA 1
ATOM 624 C C . LEU A 1 72 ? 0.285 -5.721 2.151 1.00 93.94 72 LEU A C 1
ATOM 626 O O . LEU A 1 72 ? 1.358 -6.222 2.482 1.00 93.94 72 LEU A O 1
ATOM 630 N N . GLY A 1 73 ? -0.375 -6.087 1.057 1.00 91.44 73 GLY A N 1
ATOM 631 C CA . GLY A 1 73 ? 0.242 -6.898 0.011 1.00 91.44 73 GLY A CA 1
ATOM 632 C C . GLY A 1 73 ? 0.844 -5.999 -1.063 1.00 91.44 73 GLY A C 1
ATOM 633 O O . GLY A 1 73 ? 0.225 -5.009 -1.451 1.00 91.44 73 GLY A O 1
ATOM 634 N N . ILE A 1 74 ? 2.038 -6.329 -1.541 1.00 88.50 74 ILE A N 1
ATOM 635 C CA . ILE A 1 74 ? 2.678 -5.598 -2.641 1.00 88.50 74 ILE A CA 1
ATOM 636 C C . ILE A 1 74 ? 2.875 -6.560 -3.805 1.00 88.50 74 ILE A C 1
ATOM 638 O O . ILE A 1 74 ? 3.716 -7.452 -3.718 1.00 88.50 74 ILE A O 1
ATOM 642 N N . ASN A 1 75 ? 2.096 -6.376 -4.867 1.00 84.88 75 ASN A N 1
ATOM 643 C CA . ASN A 1 75 ? 2.241 -7.110 -6.115 1.00 84.88 75 ASN A CA 1
ATOM 644 C C . ASN A 1 75 ? 3.301 -6.418 -6.981 1.00 84.88 75 ASN A C 1
ATOM 646 O O . ASN A 1 75 ? 3.160 -5.231 -7.285 1.00 84.88 75 ASN A O 1
ATOM 650 N N . LYS A 1 76 ? 4.355 -7.148 -7.357 1.00 79.38 76 LYS A N 1
ATOM 651 C CA . LYS A 1 76 ? 5.452 -6.644 -8.201 1.00 79.38 76 LYS A CA 1
ATOM 652 C C . LYS A 1 76 ? 5.144 -6.713 -9.706 1.00 79.38 76 LYS A C 1
ATOM 654 O O . LYS A 1 76 ? 5.964 -6.280 -10.518 1.00 79.38 76 LYS A O 1
ATOM 659 N N . GLY A 1 77 ? 3.983 -7.253 -10.079 1.00 72.75 77 GLY A N 1
ATOM 660 C CA . GLY A 1 77 ? 3.587 -7.487 -11.463 1.00 72.75 77 GLY A CA 1
ATOM 661 C C . GLY A 1 77 ? 4.488 -8.490 -12.186 1.00 72.75 77 GLY A C 1
ATOM 662 O O . GLY A 1 77 ? 5.256 -9.229 -11.569 1.00 72.75 77 GLY A O 1
ATOM 663 N N . TYR A 1 78 ? 4.438 -8.474 -13.521 1.00 66.06 78 TYR A N 1
ATOM 664 C CA . TYR A 1 78 ? 5.161 -9.417 -14.390 1.00 66.06 78 TYR A CA 1
ATOM 665 C C . TYR A 1 78 ? 6.688 -9.360 -14.287 1.00 66.06 78 TYR A C 1
ATOM 667 O O . TYR A 1 78 ? 7.364 -10.259 -14.784 1.00 66.06 78 TYR A O 1
ATOM 675 N N . MET A 1 79 ? 7.247 -8.308 -13.684 1.00 63.91 79 MET A N 1
ATOM 676 C CA . MET A 1 79 ? 8.693 -8.206 -13.527 1.00 63.91 79 MET A CA 1
ATOM 677 C C . MET A 1 79 ? 9.241 -9.101 -12.414 1.00 63.91 79 MET A C 1
ATOM 679 O O . MET A 1 79 ? 10.440 -9.331 -12.464 1.00 63.91 79 MET A O 1
ATOM 683 N N . CYS A 1 80 ? 8.392 -9.636 -11.511 1.00 62.94 80 CYS A N 1
ATOM 684 C CA . CYS A 1 80 ? 8.618 -10.619 -10.421 1.00 62.94 80 CYS A CA 1
ATOM 685 C C . CYS A 1 80 ? 9.810 -10.363 -9.457 1.00 62.94 80 CYS A C 1
ATOM 687 O O . CYS A 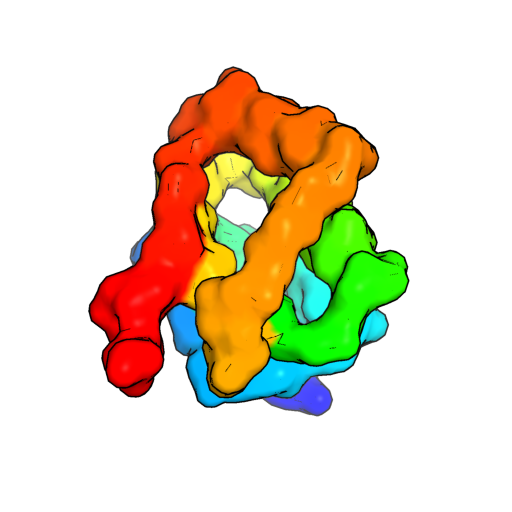1 80 ? 9.746 -10.699 -8.276 1.00 62.94 80 CYS A O 1
ATOM 689 N N . GLU A 1 81 ? 10.886 -9.720 -9.895 1.00 67.19 81 GLU A N 1
ATOM 690 C CA . GLU A 1 81 ? 12.177 -9.631 -9.235 1.00 67.19 81 GLU A CA 1
ATOM 691 C C . GLU A 1 81 ? 12.749 -8.222 -9.424 1.00 67.19 81 GLU A C 1
ATOM 693 O O . GLU A 1 81 ? 13.363 -7.881 -10.431 1.00 67.19 81 GLU A O 1
ATOM 698 N N . PHE A 1 82 ? 12.547 -7.386 -8.412 1.00 77.06 82 PHE A N 1
ATOM 699 C CA . PHE A 1 82 ? 13.400 -6.234 -8.161 1.00 77.06 82 PHE A CA 1
ATOM 700 C C . PHE A 1 82 ? 13.760 -6.201 -6.678 1.00 77.06 82 PHE A C 1
ATOM 702 O O . PHE A 1 82 ? 12.969 -6.627 -5.818 1.00 77.06 82 PHE A O 1
ATOM 709 N N . ASP A 1 83 ? 14.949 -5.675 -6.400 1.00 83.00 83 ASP A N 1
ATOM 710 C CA . ASP A 1 83 ? 15.407 -5.385 -5.050 1.00 83.00 83 ASP A CA 1
ATOM 711 C C . ASP A 1 83 ? 14.861 -4.038 -4.578 1.00 83.00 83 ASP A C 1
ATOM 713 O O . ASP A 1 83 ? 14.749 -3.074 -5.340 1.00 83.00 83 ASP A O 1
ATOM 717 N N . TRP A 1 84 ? 14.535 -3.968 -3.290 1.00 87.38 84 TRP A N 1
ATOM 718 C CA . TRP A 1 84 ? 14.193 -2.706 -2.650 1.00 87.38 84 TRP A CA 1
ATOM 719 C C . TRP A 1 84 ? 15.451 -1.861 -2.456 1.00 87.38 84 TRP A C 1
ATOM 721 O O . TRP A 1 84 ? 16.451 -2.323 -1.906 1.00 87.38 84 TRP A O 1
ATOM 731 N N . THR A 1 85 ? 15.380 -0.594 -2.840 1.00 91.31 85 THR A N 1
ATOM 732 C CA . THR A 1 85 ? 16.376 0.415 -2.478 1.00 91.31 85 THR A CA 1
ATOM 733 C C . THR A 1 85 ? 16.334 0.703 -0.974 1.00 91.31 85 THR A C 1
ATOM 735 O O . THR A 1 85 ? 15.329 0.462 -0.301 1.00 91.31 85 THR A O 1
ATOM 738 N N . ASN A 1 86 ? 17.411 1.277 -0.430 1.00 93.94 86 ASN A N 1
ATOM 739 C CA . ASN A 1 86 ? 17.469 1.657 0.988 1.00 93.94 86 ASN A CA 1
ATOM 740 C C . ASN A 1 86 ? 16.321 2.599 1.387 1.00 93.94 86 ASN A C 1
ATOM 742 O O . ASN A 1 86 ? 15.689 2.397 2.420 1.00 93.94 86 ASN A O 1
ATOM 746 N N . ASP A 1 87 ? 15.999 3.572 0.534 1.00 93.88 87 ASP A N 1
ATOM 747 C CA . ASP A 1 87 ? 14.912 4.522 0.768 1.00 93.88 87 ASP A CA 1
ATOM 748 C C . ASP A 1 87 ? 13.534 3.840 0.828 1.00 93.88 87 ASP A C 1
ATOM 750 O O . ASP A 1 87 ? 12.667 4.226 1.614 1.00 93.88 87 ASP A O 1
ATOM 754 N N . GLU A 1 88 ? 13.306 2.828 -0.011 1.00 93.25 88 GLU A N 1
ATOM 755 C CA . GLU A 1 88 ? 12.075 2.035 0.018 1.00 93.25 88 GLU A CA 1
ATOM 756 C C . GLU A 1 88 ? 12.017 1.162 1.275 1.00 93.25 88 GLU A C 1
ATOM 758 O O . GLU A 1 88 ? 10.970 1.087 1.923 1.00 93.25 88 GLU A O 1
ATOM 763 N N . LEU A 1 89 ? 13.146 0.558 1.665 1.00 94.06 89 LEU A N 1
ATOM 764 C CA . LEU A 1 89 ? 13.263 -0.230 2.893 1.00 94.06 89 LEU A CA 1
ATOM 765 C C . LEU A 1 89 ? 12.975 0.603 4.147 1.00 94.06 89 LEU A C 1
ATOM 767 O O . LEU A 1 89 ? 12.297 0.112 5.050 1.00 94.06 89 LEU A O 1
ATOM 771 N N . GLU A 1 90 ? 13.415 1.861 4.206 1.00 96.00 90 GLU A N 1
ATOM 772 C CA . GLU A 1 90 ? 13.076 2.775 5.305 1.00 96.00 90 GLU A CA 1
ATOM 773 C C . GLU A 1 90 ? 11.560 2.984 5.432 1.00 96.00 90 GLU A C 1
ATOM 775 O O . GLU A 1 90 ? 11.004 2.926 6.534 1.00 96.00 90 GLU A O 1
ATOM 780 N N . ILE A 1 91 ? 10.858 3.168 4.309 1.00 96.19 91 ILE A N 1
ATOM 781 C CA . ILE A 1 91 ? 9.400 3.345 4.309 1.00 96.19 91 ILE A CA 1
ATOM 782 C C . ILE A 1 91 ? 8.693 2.040 4.696 1.00 96.19 91 ILE A C 1
ATOM 784 O O . ILE A 1 91 ? 7.754 2.064 5.493 1.00 96.19 91 ILE A O 1
ATOM 788 N N . ILE A 1 92 ? 9.153 0.902 4.173 1.00 94.06 92 ILE A N 1
ATOM 789 C CA . ILE A 1 92 ? 8.642 -0.432 4.518 1.00 94.06 92 ILE A CA 1
ATOM 790 C C . ILE A 1 92 ? 8.800 -0.698 6.018 1.00 94.06 92 ILE A C 1
ATOM 792 O O . ILE A 1 92 ? 7.865 -1.175 6.660 1.00 94.06 92 ILE A O 1
ATOM 796 N N . ASN A 1 93 ? 9.948 -0.360 6.602 1.00 95.25 93 ASN A N 1
ATOM 797 C CA . ASN A 1 93 ? 10.169 -0.501 8.039 1.00 95.25 93 ASN A CA 1
ATOM 798 C C . ASN A 1 93 ? 9.259 0.442 8.839 1.00 95.25 93 ASN A C 1
ATOM 800 O O . ASN A 1 93 ? 8.602 -0.008 9.771 1.00 95.25 93 ASN A O 1
ATOM 804 N N . SER A 1 94 ? 9.087 1.693 8.400 1.00 96.12 94 SER A N 1
ATOM 805 C CA . SER A 1 94 ? 8.130 2.626 9.014 1.00 96.12 94 SER A CA 1
ATOM 806 C C . SER A 1 94 ? 6.683 2.107 8.995 1.00 96.12 94 SER A C 1
ATOM 808 O O . SER A 1 94 ? 5.929 2.345 9.941 1.00 96.12 94 SER A O 1
ATOM 810 N N . LEU A 1 95 ? 6.271 1.403 7.938 1.00 95.69 95 LEU A N 1
ATOM 811 C CA . LEU A 1 95 ? 4.963 0.743 7.860 1.00 95.69 95 LEU A CA 1
ATOM 812 C C . LEU A 1 95 ? 4.867 -0.439 8.844 1.00 95.69 95 LEU A C 1
ATOM 814 O O . LEU A 1 95 ? 3.855 -0.576 9.533 1.00 95.69 95 LEU A O 1
ATOM 818 N N . LYS A 1 96 ? 5.919 -1.260 8.960 1.00 95.25 96 LYS A N 1
ATOM 819 C CA . LYS A 1 96 ? 5.985 -2.366 9.935 1.00 95.25 96 LYS A CA 1
ATOM 820 C C . LYS A 1 96 ? 5.917 -1.868 11.378 1.00 95.25 96 LYS A C 1
ATOM 822 O O . LYS A 1 96 ? 5.173 -2.435 12.175 1.00 95.25 96 LYS A O 1
ATOM 827 N N . ASP A 1 97 ? 6.603 -0.771 11.695 1.00 95.69 97 ASP A N 1
ATOM 828 C CA . ASP A 1 97 ? 6.574 -0.141 13.023 1.00 95.69 97 ASP A CA 1
ATOM 829 C C . ASP A 1 97 ? 5.167 0.360 13.399 1.00 95.69 97 ASP A C 1
ATOM 831 O O . ASP A 1 97 ? 4.80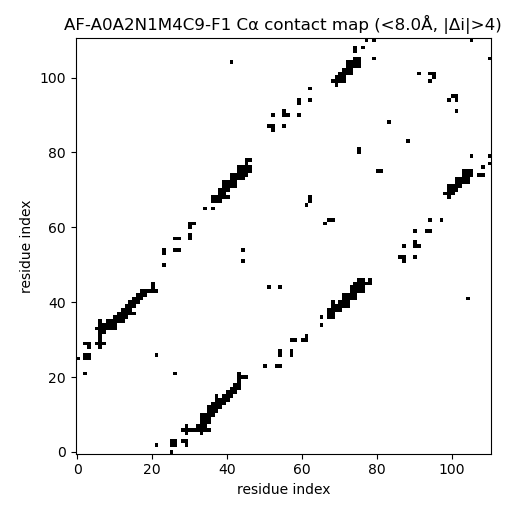9 0.426 14.574 1.00 95.69 97 ASP A O 1
ATOM 835 N N . GLN A 1 98 ? 4.314 0.631 12.405 1.00 94.12 98 GLN A N 1
ATOM 836 C CA . GLN A 1 98 ? 2.886 0.929 12.588 1.00 94.12 98 GLN A CA 1
ATOM 837 C C . GLN A 1 98 ? 2.010 -0.330 12.712 1.00 94.12 98 GLN A C 1
ATOM 839 O O . GLN A 1 98 ? 0.788 -0.259 12.564 1.00 94.12 98 GLN A O 1
ATOM 844 N N . SER A 1 99 ? 2.614 -1.485 13.010 1.00 93.56 99 SER A N 1
ATOM 845 C CA . SER A 1 99 ? 1.946 -2.784 13.164 1.00 93.56 99 SER A CA 1
ATOM 846 C C . SER A 1 99 ? 1.229 -3.276 11.898 1.00 93.56 99 SER A C 1
ATOM 848 O O . SER A 1 99 ? 0.210 -3.967 11.991 1.00 93.56 99 SER A O 1
ATOM 850 N N . ILE A 1 100 ? 1.740 -2.917 10.714 1.00 95.50 100 ILE A N 1
ATOM 851 C CA . ILE A 1 100 ? 1.265 -3.468 9.440 1.00 95.50 100 ILE A CA 1
ATOM 852 C C . ILE A 1 100 ? 2.082 -4.708 9.093 1.00 95.50 100 ILE A C 1
ATOM 854 O O . ILE A 1 100 ? 3.307 -4.659 8.982 1.00 95.50 100 ILE A O 1
ATOM 858 N N . ASN A 1 101 ? 1.384 -5.807 8.826 1.00 94.06 101 ASN A N 1
ATOM 859 C CA . ASN A 1 101 ? 1.985 -6.991 8.233 1.00 94.06 101 ASN A CA 1
ATOM 860 C C . ASN A 1 101 ? 2.130 -6.778 6.726 1.00 94.06 101 ASN A C 1
ATOM 862 O O . ASN A 1 101 ? 1.132 -6.675 6.009 1.00 94.06 101 ASN A O 1
ATOM 866 N N . ILE A 1 102 ? 3.375 -6.703 6.260 1.00 91.31 102 ILE A N 1
ATOM 867 C CA . ILE A 1 102 ? 3.707 -6.558 4.842 1.00 91.31 102 ILE A CA 1
ATOM 868 C C . ILE A 1 102 ? 4.145 -7.914 4.312 1.00 91.31 102 ILE A C 1
ATOM 870 O O . ILE A 1 102 ? 5.039 -8.530 4.894 1.00 91.31 102 ILE A O 1
ATOM 874 N N . PHE A 1 103 ? 3.566 -8.346 3.199 1.00 83.69 103 PHE A N 1
ATOM 875 C CA . PHE A 1 103 ? 4.066 -9.496 2.455 1.00 83.69 103 PHE A CA 1
ATOM 876 C C . PHE A 1 103 ? 4.174 -9.170 0.964 1.00 83.69 103 PHE A C 1
ATOM 878 O O . PHE A 1 103 ? 3.361 -8.400 0.436 1.00 83.69 103 PHE A O 1
ATOM 885 N N . PRO A 1 104 ? 5.179 -9.736 0.277 1.00 68.88 104 PRO A N 1
ATOM 886 C CA . PRO A 1 104 ? 5.182 -9.740 -1.175 1.00 68.88 104 PRO A CA 1
ATOM 887 C C . PRO A 1 104 ? 3.949 -10.522 -1.632 1.00 68.88 104 PRO A C 1
ATOM 889 O O . PRO A 1 104 ? 3.687 -11.618 -1.140 1.00 68.88 104 PRO A O 1
ATOM 892 N N . SER A 1 105 ? 3.133 -9.936 -2.504 1.00 62.12 105 SER A N 1
ATOM 893 C CA . SER A 1 105 ? 1.927 -10.601 -2.998 1.00 62.12 105 SER A CA 1
ATOM 894 C C . SER A 1 105 ? 2.218 -11.519 -4.184 1.00 62.12 105 SER A C 1
ATOM 896 O O . SER A 1 105 ? 1.308 -11.821 -4.949 1.00 62.12 105 SER A O 1
ATOM 898 N N . ASP A 1 106 ? 3.449 -12.014 -4.290 1.00 59.94 106 ASP A N 1
ATOM 899 C CA . ASP A 1 106 ? 3.866 -13.089 -5.199 1.00 59.94 106 ASP A CA 1
ATOM 900 C C . ASP A 1 106 ? 3.006 -14.368 -4.991 1.00 59.94 106 ASP A C 1
ATOM 902 O O . ASP A 1 106 ? 3.048 -15.313 -5.767 1.00 59.94 106 ASP A O 1
ATOM 906 N N . GLU A 1 107 ? 2.177 -14.397 -3.939 1.00 51.88 107 GLU A N 1
ATOM 907 C CA . GLU A 1 107 ? 1.124 -15.387 -3.691 1.00 51.88 107 GLU A CA 1
ATOM 908 C C . GLU A 1 107 ? -0.170 -15.193 -4.520 1.00 51.88 107 GLU A C 1
ATOM 910 O O . GLU A 1 107 ? -1.001 -16.103 -4.552 1.00 51.88 107 GLU A O 1
ATOM 915 N N . LEU A 1 108 ? -0.395 -14.028 -5.143 1.00 56.88 108 LEU A N 1
ATOM 916 C CA . LEU A 1 108 ? -1.624 -13.708 -5.893 1.00 56.88 108 LEU A CA 1
ATOM 917 C C . LEU A 1 108 ? -1.475 -13.930 -7.396 1.00 56.88 108 LEU A C 1
ATOM 919 O O . LEU A 1 108 ? -2.385 -14.488 -8.004 1.00 56.88 108 LEU A O 1
ATOM 923 N N . ASP A 1 109 ? -0.321 -13.571 -7.954 1.00 53.25 109 ASP A N 1
ATOM 924 C CA . ASP A 1 109 ? 0.040 -13.876 -9.331 1.00 53.25 109 ASP A CA 1
ATOM 925 C C . ASP A 1 109 ? 1.179 -14.884 -9.317 1.00 53.25 109 ASP A C 1
ATOM 927 O O . ASP A 1 109 ? 2.272 -14.603 -8.830 1.00 53.25 109 ASP A O 1
ATOM 931 N N . LYS A 1 110 ? 0.910 -16.084 -9.839 1.00 46.56 110 LYS A N 1
ATOM 932 C CA . LYS A 1 110 ? 1.972 -17.050 -10.106 1.00 46.56 110 LYS A CA 1
ATOM 933 C C . LYS A 1 110 ? 2.864 -16.480 -11.204 1.00 46.56 110 LYS A C 1
ATOM 935 O O . LYS A 1 110 ? 2.494 -16.531 -12.377 1.00 46.56 110 LYS A O 1
ATOM 940 N N . CYS A 1 111 ? 4.031 -15.992 -10.812 1.00 49.44 111 CYS A N 1
ATOM 941 C CA . CYS A 1 111 ? 5.237 -16.378 -11.527 1.00 49.44 111 CYS A CA 1
ATOM 942 C C . CYS A 1 111 ? 5.402 -17.912 -11.319 1.00 49.44 111 CYS A C 1
ATOM 944 O O . CYS A 1 111 ? 5.636 -18.620 -12.316 1.00 49.44 111 CYS A O 1
#

Organism: NCBI:txid588596

Solvent-accessible surface area (backbone atoms only — not comparable to full-atom values): 6304 Å² total; per-residue (Å²): 112,68,57,47,52,46,12,74,68,40,60,70,40,70,70,46,73,54,96,55,88,64,57,69,70,48,47,48,48,17,49,75,51,38,70,33,46,40,34,26,41,38,46,51,54,55,93,44,82,90,47,50,53,54,57,52,48,41,52,46,53,34,36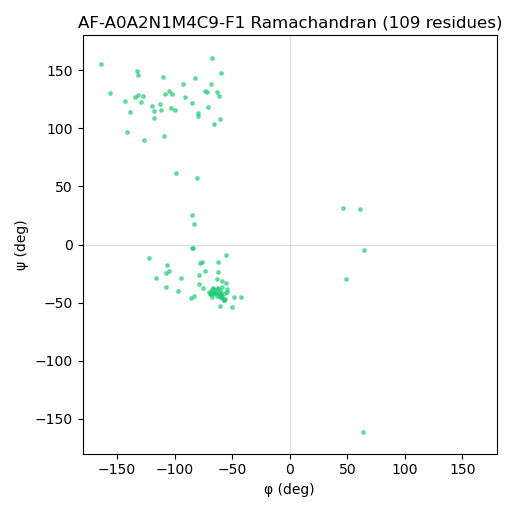,75,74,65,71,42,51,40,32,40,32,43,27,45,52,97,68,75,72,80,83,79,50,72,74,42,46,54,51,52,48,55,38,40,76,65,63,29,50,71,45,74,28,65,84,77,52,85,126

Mean predicted aligned error: 5.0 Å

Foldseek 3Di:
DVLLVCLQPAAEDAEDEDPDDDDLVSLLNSLVRRNYQYAEYEDEAEDCLPCLLVSLVSVLVSCVVRVRYAEYEYEHPPVLDDDDDPSSVVSVVSCVVSNHHYDHVCVVDPD

Secondary structure (DSSP, 8-state):
-HHHHHHHH--EEEEEE--S---HHHHHHHHHH---EEEEEEEE--S-TTTHHHHHHHHHHHHHHH----EEEEE-GGG---PPPHHHHHHHHHHHHTT-EEEE-TTTS--

Sequence (111 aa):
QLVKTLGNYLNFVEYLFLDFHIDLFSFEYFTKNCRGNLKKWIIYIEGEEDLRKDYLKYVNNYQKVHNSLKILGINKGYMCEFDWTNDELEIINSLKDQSINIFPSDELDKC

pLDDT: mean 86.29, std 11.55, range [46.56, 96.19]

Nearest PDB structures (foldseek):
  1ti7-assembly1_A  TM=5.024E-01  e=6.811E-01  Aspergillus nidulans
  1xgk-assembly1_A  TM=5.754E-01  e=1.132E+00  Aspergillus nidulans
  1k6j-assembly1_A  TM=5.022E-01  e=1.207E+00  Aspergillus nidulans
  1k6x-assembly1_A  TM=5.743E-01  e=2.427E+00  Aspergillus nidulans
  7ji4-assembly1_A  TM=2.973E-01  e=2.006E+00  Staphylococcus aureus subsp. aureus MRSA252

Radius of gyration: 13.01 Å; Cα contacts (8 Å, |Δi|>4): 180; chains: 1; bounding box: 35×28×28 Å